Protein AF-A0A7S2NTS5-F1 (afdb_monomer_lite)

pLDDT: mean 77.34, std 14.78, range [42.31, 96.19]

Foldseek 3Di:
DDDPDDPPPDPPPPPPPPPPDDDDPDDDDDDPAAWPDWDFDVVVGWIWTAGPQQKIWIAHPVGHTQDIAHQPADVPDDGDDDDPPDPVVVVVVVVVVVVVCVVCVVVVNDPDPVSVVVVVVVVVVVVVVVVVVVVVVVVVVVVVPDDDDDD

Sequence (151 aa):
GDDHGPTLARPLASVRVAPEAFKVVGAWPAHLTAVVDLVPVSSPSALVSTDASKEVKVWSTAGDLWGHFSLRAPEGGAMPVAVWPPPHALAAQVSLMQAAKAICRRMGFHTTKADELKAIQEKERVAKKTQQQRRARQQTQDGAGTPAAAP

Structure (mmCIF, N/CA/C/O backbone):
data_AF-A0A7S2NTS5-F1
#
_entry.id   AF-A0A7S2NTS5-F1
#
loop_
_atom_site.group_PDB
_atom_site.id
_atom_site.type_symbol
_atom_site.label_atom_id
_atom_site.label_alt_id
_atom_site.label_comp_id
_atom_site.label_asym_id
_atom_site.label_entity_id
_atom_site.label_seq_id
_atom_site.pdbx_PDB_ins_code
_atom_site.Cartn_x
_atom_site.Cartn_y
_atom_site.Cartn_z
_atom_site.occupancy
_atom_site.B_iso_or_equiv
_atom_site.auth_seq_id
_atom_site.auth_comp_id
_atom_site.auth_asym_id
_atom_site.auth_atom_id
_atom_site.pdbx_PDB_model_num
ATOM 1 N N . GLY A 1 1 ? 5.691 -38.115 52.283 1.00 42.31 1 GLY A N 1
ATOM 2 C CA . GLY A 1 1 ? 6.666 -38.973 51.592 1.00 42.31 1 GLY A CA 1
ATOM 3 C C . GLY A 1 1 ? 6.470 -38.722 50.130 1.00 42.31 1 GLY A C 1
ATOM 4 O O . GLY A 1 1 ? 5.776 -39.480 49.472 1.00 42.31 1 GLY A O 1
ATOM 5 N N . ASP A 1 2 ? 6.936 -37.553 49.725 1.00 44.94 2 ASP A N 1
ATOM 6 C CA . ASP A 1 2 ? 6.616 -36.873 48.483 1.00 44.94 2 ASP A CA 1
ATOM 7 C C . ASP A 1 2 ? 7.497 -37.419 47.364 1.00 44.94 2 ASP A C 1
ATOM 9 O O . ASP A 1 2 ? 8.720 -37.384 47.475 1.00 44.94 2 ASP A O 1
ATOM 13 N N . ASP A 1 3 ? 6.874 -37.914 46.297 1.00 50.06 3 ASP A N 1
ATOM 14 C CA . ASP A 1 3 ? 7.570 -38.347 45.086 1.00 50.06 3 ASP A CA 1
ATOM 15 C C . ASP A 1 3 ? 7.026 -37.551 43.893 1.00 50.06 3 ASP A C 1
ATOM 17 O O . ASP A 1 3 ? 6.216 -38.006 43.086 1.00 50.06 3 ASP A O 1
ATOM 21 N N . HIS A 1 4 ? 7.414 -36.276 43.851 1.00 49.75 4 HIS A N 1
ATOM 22 C CA . HIS A 1 4 ? 7.218 -35.386 42.712 1.00 49.75 4 HIS A CA 1
ATOM 23 C C . HIS A 1 4 ? 8.532 -35.280 41.934 1.00 49.75 4 HIS A C 1
ATOM 25 O O . HIS A 1 4 ? 9.215 -34.256 41.961 1.00 49.75 4 HIS A O 1
ATOM 31 N N . GLY A 1 5 ? 8.904 -36.358 41.245 1.00 44.88 5 GLY A N 1
ATOM 32 C CA . GLY A 1 5 ? 9.967 -36.316 40.245 1.00 44.88 5 GLY A CA 1
ATOM 33 C C . GLY A 1 5 ? 9.547 -35.476 39.025 1.00 44.88 5 GLY A C 1
ATOM 34 O O . GLY A 1 5 ? 8.392 -35.557 38.597 1.00 44.88 5 GLY A O 1
ATOM 35 N N . PRO A 1 6 ? 10.442 -34.661 38.437 1.00 49.28 6 PRO A N 1
ATOM 36 C CA . PRO A 1 6 ? 10.114 -33.861 37.268 1.00 49.28 6 PRO A CA 1
ATOM 37 C C . PRO A 1 6 ? 10.000 -34.770 36.042 1.00 49.28 6 PRO A C 1
ATOM 39 O O . PRO A 1 6 ? 10.975 -35.389 35.613 1.00 49.28 6 PRO A O 1
ATOM 42 N N . THR A 1 7 ? 8.809 -34.830 35.448 1.00 52.31 7 THR A N 1
ATOM 43 C CA . THR A 1 7 ? 8.590 -35.443 34.137 1.00 52.31 7 THR A CA 1
ATOM 44 C C . THR A 1 7 ? 9.437 -34.693 33.110 1.00 52.31 7 THR A C 1
ATOM 46 O O . THR A 1 7 ? 9.091 -33.589 32.687 1.00 52.31 7 THR A O 1
ATOM 49 N N . LEU A 1 8 ? 10.579 -35.276 32.743 1.00 50.38 8 LEU A N 1
ATOM 50 C CA . LEU A 1 8 ? 11.471 -34.755 31.716 1.00 50.38 8 LEU A CA 1
ATOM 51 C C . LEU A 1 8 ? 10.673 -34.569 30.424 1.00 50.38 8 LEU A C 1
ATOM 53 O O . LEU A 1 8 ? 10.153 -35.526 29.845 1.00 50.38 8 LEU A O 1
ATOM 57 N N . ALA A 1 9 ? 10.554 -33.309 30.007 1.00 52.78 9 ALA A N 1
ATOM 58 C CA . ALA A 1 9 ? 9.929 -32.917 28.761 1.00 52.78 9 ALA A CA 1
ATOM 59 C C . ALA A 1 9 ? 10.550 -33.726 27.619 1.00 52.78 9 ALA A C 1
ATOM 61 O O . ALA A 1 9 ? 11.750 -33.651 27.350 1.00 52.78 9 ALA A O 1
ATOM 62 N N . ARG A 1 10 ? 9.708 -34.521 26.957 1.00 51.62 10 ARG A N 1
ATOM 63 C CA . ARG A 1 10 ? 10.038 -35.202 25.709 1.00 51.62 10 ARG A CA 1
ATOM 64 C C . ARG A 1 10 ? 10.639 -34.154 24.760 1.00 51.62 10 ARG A C 1
ATOM 66 O O . ARG A 1 10 ? 9.983 -33.132 24.543 1.00 51.62 10 ARG A O 1
ATOM 73 N N . PRO A 1 11 ? 11.855 -34.353 24.219 1.00 47.34 11 PRO A N 1
ATOM 74 C CA . PRO A 1 11 ? 12.446 -33.389 23.305 1.00 47.34 11 PRO A CA 1
ATOM 75 C C . PRO A 1 11 ? 11.461 -33.150 22.165 1.00 47.34 11 PRO A C 1
ATOM 77 O O . PRO A 1 11 ? 11.021 -34.110 21.525 1.00 47.34 11 PRO A O 1
ATOM 80 N N . LEU A 1 12 ? 11.081 -31.887 21.946 1.00 51.50 12 LEU A N 1
ATOM 81 C CA . LEU A 1 12 ? 10.404 -31.470 20.726 1.00 51.50 12 LEU A CA 1
ATOM 82 C C . LEU A 1 12 ? 11.318 -31.917 19.592 1.00 51.50 12 LEU A C 1
ATOM 84 O O . LEU A 1 12 ? 12.370 -31.319 19.367 1.00 51.50 12 LEU A O 1
ATOM 88 N N . ALA A 1 13 ? 10.959 -33.027 18.945 1.00 49.47 13 ALA A N 1
ATOM 89 C CA . ALA A 1 13 ? 11.595 -33.439 17.715 1.00 49.47 13 ALA A CA 1
ATOM 90 C C . ALA A 1 13 ? 11.579 -32.199 16.828 1.00 49.47 13 ALA A C 1
ATOM 92 O O . ALA A 1 13 ? 10.510 -31.657 16.549 1.00 49.47 13 ALA A O 1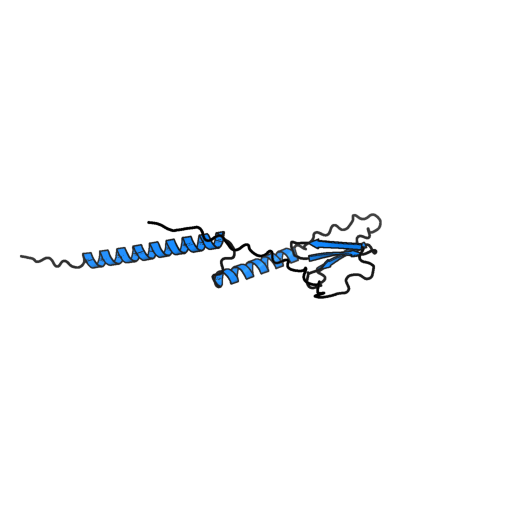
ATOM 93 N N . SER A 1 14 ? 12.769 -31.693 16.507 1.00 50.00 14 SER A N 1
ATOM 94 C CA . SER A 1 14 ? 12.958 -30.588 15.583 1.00 50.00 14 SER A CA 1
ATOM 95 C C . SER A 1 14 ? 12.240 -30.987 14.303 1.00 50.00 14 SER A C 1
ATOM 97 O O . SER A 1 14 ? 12.737 -31.805 13.528 1.00 50.00 14 SER A O 1
ATOM 99 N N . VAL A 1 15 ? 11.013 -30.489 14.139 1.00 54.25 15 VAL A N 1
ATOM 100 C CA . VAL A 1 15 ? 10.264 -30.605 12.901 1.00 54.25 15 VAL A CA 1
ATOM 101 C C . VAL A 1 15 ? 11.078 -29.774 11.931 1.00 54.25 15 VAL A C 1
ATOM 103 O O . VAL A 1 15 ? 10.973 -28.550 11.890 1.00 54.25 15 VAL A O 1
ATOM 106 N N . ARG A 1 16 ? 11.979 -30.438 11.208 1.00 51.19 16 ARG A N 1
ATOM 107 C CA . ARG A 1 16 ? 12.601 -29.875 10.022 1.00 51.19 16 ARG A CA 1
ATOM 108 C C . ARG A 1 16 ? 11.471 -29.743 9.011 1.00 51.19 16 ARG A C 1
ATOM 110 O O . ARG A 1 16 ? 11.214 -30.663 8.243 1.00 51.19 16 ARG A O 1
ATOM 117 N N . VAL A 1 17 ? 10.734 -28.638 9.102 1.00 61.41 17 VAL A N 1
ATOM 118 C CA . VAL A 1 17 ? 9.778 -28.220 8.082 1.00 61.41 17 VAL A CA 1
ATOM 119 C C . VAL A 1 17 ? 10.620 -28.046 6.827 1.00 61.41 17 VAL A C 1
ATOM 121 O O . VAL A 1 17 ? 11.446 -27.137 6.750 1.00 61.41 17 VAL A O 1
ATOM 124 N N . ALA A 1 18 ? 10.506 -28.991 5.894 1.00 60.19 18 ALA A N 1
ATOM 125 C CA . ALA A 1 18 ? 11.056 -28.807 4.563 1.00 60.19 18 ALA A CA 1
ATOM 126 C C . ALA A 1 18 ? 10.495 -27.479 4.028 1.00 60.19 18 ALA A C 1
ATOM 128 O O . ALA A 1 18 ? 9.301 -27.238 4.224 1.00 60.19 18 ALA A O 1
ATOM 129 N N . PRO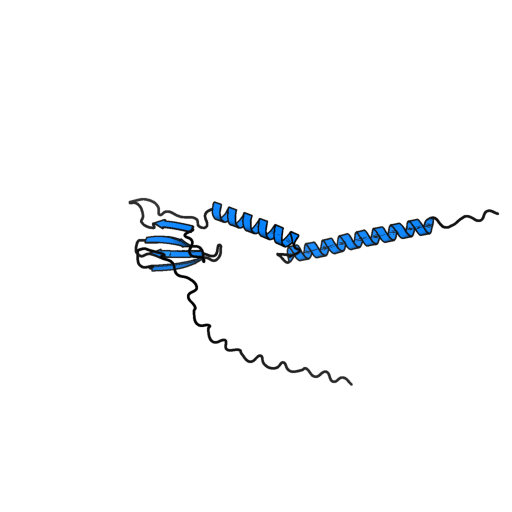 A 1 19 ? 11.318 -26.598 3.429 1.00 63.59 19 PRO A N 1
ATOM 130 C CA . PRO A 1 19 ? 10.821 -25.329 2.918 1.00 63.59 19 PRO A CA 1
ATOM 131 C C . PRO A 1 19 ? 9.661 -25.628 1.969 1.00 63.59 19 PRO A C 1
ATOM 133 O O . PRO A 1 19 ? 9.821 -26.412 1.030 1.00 63.59 19 PRO A O 1
ATOM 136 N N . GLU A 1 20 ? 8.482 -25.078 2.271 1.00 69.88 20 GLU A N 1
ATOM 137 C CA . GLU A 1 20 ? 7.316 -25.244 1.412 1.00 69.88 20 GLU A CA 1
ATOM 138 C C . GLU A 1 20 ? 7.704 -24.840 -0.011 1.00 69.88 20 GLU A C 1
ATOM 140 O O . GLU A 1 20 ? 8.347 -23.809 -0.227 1.00 69.88 20 GLU A O 1
ATOM 145 N N . ALA A 1 21 ? 7.366 -25.684 -0.987 1.00 80.25 21 ALA A N 1
ATOM 146 C CA . ALA A 1 21 ? 7.629 -25.381 -2.383 1.00 80.25 21 ALA A CA 1
ATOM 147 C C . ALA A 1 21 ? 6.975 -24.034 -2.728 1.00 80.25 21 ALA A C 1
ATOM 149 O O . ALA A 1 21 ? 5.774 -23.854 -2.517 1.00 80.25 21 ALA A O 1
ATOM 150 N N . PHE A 1 22 ? 7.762 -23.084 -3.241 1.00 81.19 22 PHE A N 1
ATOM 151 C CA . PHE A 1 22 ? 7.255 -21.768 -3.616 1.00 81.19 22 PHE A CA 1
ATOM 152 C C . PHE A 1 22 ? 6.106 -21.920 -4.615 1.00 81.19 22 PHE A C 1
ATOM 154 O O . PHE A 1 22 ? 6.286 -22.438 -5.718 1.00 81.19 22 PHE A O 1
ATOM 161 N N . LYS A 1 23 ? 4.918 -21.454 -4.228 1.00 86.56 23 LYS A N 1
ATOM 162 C CA . LYS A 1 23 ? 3.746 -21.410 -5.100 1.00 86.56 23 LYS A CA 1
ATOM 163 C C . LYS A 1 23 ? 3.538 -19.985 -5.589 1.00 86.56 23 LYS A C 1
ATOM 165 O O . LYS A 1 23 ? 3.375 -19.067 -4.789 1.00 86.56 23 LYS A O 1
ATOM 170 N N . VAL A 1 24 ? 3.486 -19.808 -6.906 1.00 86.19 24 VAL A N 1
ATOM 171 C CA . VAL A 1 24 ? 3.064 -18.539 -7.507 1.00 86.19 24 VAL A CA 1
ATOM 172 C C . VAL A 1 24 ? 1.571 -18.356 -7.233 1.00 86.19 24 VAL A C 1
ATOM 174 O O . VAL A 1 24 ? 0.751 -19.163 -7.669 1.00 86.19 24 VAL A O 1
ATOM 177 N N . VAL A 1 25 ? 1.224 -17.317 -6.471 1.00 86.25 25 VAL A N 1
ATOM 178 C CA . VAL A 1 25 ? -0.167 -16.992 -6.096 1.00 86.25 25 VAL A CA 1
ATOM 179 C C . VAL A 1 25 ? -0.840 -16.021 -7.071 1.00 86.25 25 VAL A C 1
ATOM 181 O O . VAL A 1 25 ? -2.060 -15.907 -7.072 1.00 86.25 25 VAL A O 1
ATOM 184 N N . GLY A 1 26 ? -0.057 -15.359 -7.924 1.00 85.12 26 GLY A N 1
ATOM 185 C CA . GLY A 1 26 ? -0.534 -14.437 -8.949 1.00 85.12 26 GLY A CA 1
ATOM 186 C C . GLY A 1 26 ? 0.618 -13.898 -9.792 1.00 85.12 26 GLY A C 1
ATOM 187 O O . GLY A 1 26 ? 1.776 -13.949 -9.377 1.00 85.12 26 GLY A O 1
ATOM 188 N N . ALA A 1 27 ? 0.293 -13.403 -10.984 1.00 88.69 27 ALA A N 1
ATOM 189 C CA . ALA A 1 27 ? 1.229 -12.727 -11.872 1.00 88.69 27 ALA A CA 1
ATOM 190 C C . ALA A 1 27 ? 0.485 -11.641 -12.652 1.00 88.69 27 ALA A C 1
ATOM 192 O O . ALA A 1 27 ? -0.629 -11.866 -13.124 1.00 88.69 27 ALA A O 1
ATOM 193 N N . TRP A 1 28 ? 1.106 -10.476 -12.792 1.00 88.94 28 TRP A N 1
ATOM 194 C CA . TRP A 1 28 ? 0.551 -9.352 -13.536 1.00 88.94 28 TRP A CA 1
ATOM 195 C C . TRP A 1 28 ? 1.649 -8.645 -14.339 1.00 88.94 28 TRP A C 1
ATOM 197 O O . TRP A 1 28 ? 2.806 -8.610 -13.904 1.00 88.94 28 TRP A O 1
ATOM 207 N N . PRO A 1 29 ? 1.321 -8.067 -15.509 1.00 90.06 29 PRO A N 1
ATOM 208 C CA . PRO A 1 29 ? 2.264 -7.248 -16.261 1.00 90.06 29 PRO A CA 1
ATOM 209 C C . PRO A 1 29 ? 2.625 -5.980 -15.476 1.00 90.06 29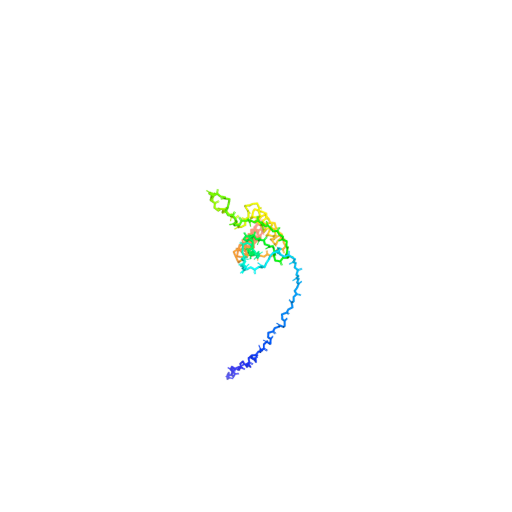 PRO A C 1
ATOM 211 O O . PRO A 1 29 ? 1.784 -5.105 -15.278 1.00 90.06 29 PRO A O 1
ATOM 214 N N . ALA A 1 30 ? 3.879 -5.867 -15.033 1.00 92.00 30 ALA A N 1
ATOM 215 C CA . ALA A 1 30 ? 4.335 -4.708 -14.265 1.00 92.00 30 ALA A CA 1
ATOM 216 C C . ALA A 1 30 ? 4.877 -3.583 -15.166 1.00 92.00 30 ALA A C 1
ATOM 218 O O . ALA A 1 30 ? 4.464 -2.425 -15.065 1.00 92.00 30 ALA A O 1
ATOM 219 N N . HIS A 1 31 ? 5.786 -3.909 -16.085 1.00 94.69 31 HIS A N 1
ATOM 220 C CA . HIS A 1 31 ? 6.516 -2.935 -16.902 1.00 94.69 31 HIS A CA 1
ATOM 221 C C . HIS A 1 31 ? 6.615 -3.382 -18.357 1.00 94.69 31 HIS A C 1
ATOM 223 O O . HIS A 1 31 ? 6.503 -4.567 -18.658 1.00 94.69 31 HIS A O 1
ATOM 229 N N . LEU A 1 32 ? 6.812 -2.415 -19.255 1.00 94.19 32 LEU A N 1
ATOM 230 C CA . LEU A 1 32 ? 7.048 -2.679 -20.680 1.00 94.19 32 LEU A CA 1
ATOM 231 C C . LEU A 1 32 ? 8.519 -3.001 -20.966 1.00 94.19 32 LEU A C 1
ATOM 233 O O . LEU A 1 32 ? 8.838 -3.548 -22.018 1.00 94.19 32 LEU A O 1
ATOM 237 N N . THR A 1 33 ? 9.412 -2.654 -20.036 1.00 95.69 33 THR A N 1
ATOM 238 C CA . THR A 1 33 ? 10.837 -2.973 -20.110 1.00 95.69 33 THR A CA 1
ATOM 239 C C . THR A 1 33 ? 11.275 -3.812 -18.915 1.00 95.69 33 THR A C 1
ATOM 241 O O . THR A 1 33 ? 10.499 -4.040 -17.984 1.00 95.69 33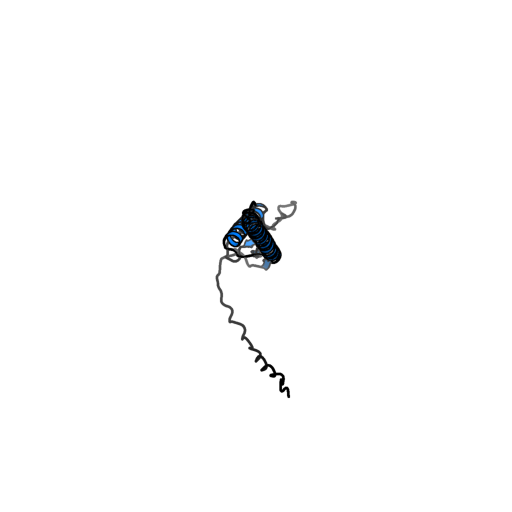 THR A O 1
ATOM 244 N N . ALA A 1 34 ? 12.505 -4.330 -18.966 1.00 95.88 34 ALA A N 1
ATOM 245 C CA . ALA A 1 34 ? 13.037 -5.186 -17.915 1.00 95.88 34 ALA A CA 1
ATOM 246 C C . ALA A 1 34 ? 13.001 -4.472 -16.558 1.00 95.88 34 ALA A C 1
ATOM 248 O O . ALA A 1 34 ? 13.456 -3.333 -16.431 1.00 95.88 34 ALA A O 1
ATOM 249 N N . VAL A 1 35 ? 12.473 -5.165 -15.549 1.00 95.19 35 VAL A N 1
ATOM 250 C CA . VAL A 1 35 ? 12.512 -4.702 -14.162 1.00 95.19 35 VAL A CA 1
ATOM 251 C C . VAL A 1 35 ? 13.951 -4.799 -13.677 1.00 95.19 35 VAL A C 1
ATOM 253 O O . VAL A 1 35 ? 14.556 -5.866 -13.749 1.00 95.19 35 VAL A O 1
ATOM 256 N N . VAL A 1 36 ? 14.496 -3.678 -13.214 1.00 96.19 36 VAL A N 1
ATOM 257 C CA . VAL A 1 36 ? 15.884 -3.582 -12.743 1.00 96.19 36 VAL A CA 1
ATOM 258 C C . VAL A 1 36 ? 15.979 -3.538 -11.223 1.00 96.19 36 VAL A C 1
ATOM 260 O O . VAL A 1 36 ? 17.038 -3.841 -10.685 1.00 96.19 36 VAL A O 1
ATOM 263 N N . ASP A 1 37 ? 14.890 -3.177 -10.539 1.00 94.88 37 ASP A N 1
ATOM 264 C CA . ASP A 1 37 ? 14.844 -3.121 -9.080 1.00 94.88 37 ASP A CA 1
ATOM 265 C C . ASP A 1 37 ? 13.430 -3.376 -8.532 1.00 94.88 37 ASP A C 1
ATOM 267 O O . ASP A 1 37 ? 12.426 -3.019 -9.163 1.00 94.88 37 ASP A O 1
ATOM 271 N N . LEU A 1 38 ? 13.366 -3.994 -7.351 1.00 93.88 38 LEU A N 1
ATOM 272 C CA . LEU A 1 38 ? 12.147 -4.348 -6.626 1.00 93.88 38 LEU A CA 1
ATOM 273 C C . LEU A 1 38 ? 12.353 -4.141 -5.124 1.00 93.88 38 LEU A C 1
ATOM 275 O O . LEU A 1 38 ? 13.164 -4.819 -4.498 1.00 93.88 38 LEU A O 1
ATOM 279 N N . VAL A 1 39 ? 11.551 -3.260 -4.531 1.00 92.12 39 VAL A N 1
ATOM 280 C CA . VAL A 1 39 ? 11.642 -2.900 -3.114 1.00 92.12 39 VAL A CA 1
ATOM 281 C C . VAL A 1 39 ? 10.292 -3.131 -2.431 1.00 92.12 39 VAL A C 1
ATOM 283 O O . VAL A 1 39 ? 9.315 -2.448 -2.757 1.00 92.12 39 VAL A O 1
ATOM 286 N N . PRO A 1 40 ? 10.189 -4.074 -1.477 1.00 91.12 40 PRO A N 1
ATOM 287 C CA . PRO A 1 40 ? 8.990 -4.218 -0.664 1.00 91.12 40 PRO A CA 1
ATOM 288 C C . PRO A 1 40 ? 8.887 -3.075 0.354 1.00 91.12 40 PRO A C 1
ATOM 290 O O . PRO A 1 40 ? 9.872 -2.679 0.978 1.00 91.12 40 PRO A O 1
ATOM 293 N N . VAL A 1 41 ? 7.672 -2.577 0.565 1.00 87.62 41 VAL A N 1
ATOM 294 C CA . VAL A 1 41 ? 7.349 -1.551 1.563 1.00 87.62 41 VAL A CA 1
ATOM 295 C C . VAL A 1 41 ? 6.372 -2.155 2.562 1.00 87.62 41 VAL A C 1
ATOM 297 O O . VAL A 1 41 ? 5.438 -2.851 2.175 1.00 87.62 41 VAL A O 1
ATOM 300 N N . SER A 1 42 ? 6.594 -1.928 3.856 1.00 79.38 42 SER A N 1
ATOM 301 C CA . SER A 1 42 ? 5.806 -2.552 4.927 1.00 79.38 42 SER A CA 1
ATOM 302 C C . SER A 1 42 ? 4.566 -1.750 5.335 1.00 79.38 42 SER A C 1
ATOM 304 O O . SER A 1 42 ? 3.572 -2.353 5.743 1.00 79.38 42 SER A O 1
ATOM 306 N N . SER A 1 43 ? 4.595 -0.420 5.190 1.00 76.94 43 SER A N 1
ATOM 307 C CA . SER A 1 43 ? 3.560 0.487 5.705 1.00 76.94 43 SER A CA 1
ATOM 308 C C . SER A 1 43 ? 3.236 1.624 4.721 1.00 76.94 43 SER A C 1
ATOM 310 O O . SER A 1 43 ? 3.920 2.648 4.732 1.00 76.94 43 SER A O 1
ATOM 312 N N . PRO A 1 44 ? 2.177 1.490 3.901 1.00 76.00 44 PRO A N 1
ATOM 313 C CA . PRO A 1 44 ? 1.356 0.291 3.723 1.00 76.00 44 PRO A CA 1
ATOM 314 C C . PRO A 1 44 ? 2.118 -0.833 3.018 1.00 76.00 44 PRO A C 1
ATOM 316 O O . PRO A 1 44 ? 3.087 -0.571 2.308 1.00 76.00 44 PRO A O 1
ATOM 319 N N . SER A 1 45 ? 1.655 -2.075 3.193 1.00 85.62 45 SER A N 1
ATOM 320 C CA . SER A 1 45 ? 2.204 -3.220 2.465 1.00 85.62 45 SER A CA 1
ATOM 321 C C . SER A 1 45 ? 2.047 -3.004 0.962 1.00 85.62 45 SER A C 1
ATOM 323 O O . SER A 1 45 ? 0.928 -2.948 0.451 1.00 85.62 45 SER A O 1
ATOM 325 N N . ALA A 1 46 ? 3.171 -2.840 0.277 1.00 88.88 46 ALA A N 1
ATOM 326 C CA . ALA A 1 46 ? 3.234 -2.496 -1.133 1.00 88.88 46 ALA A CA 1
ATOM 327 C C . ALA A 1 46 ? 4.528 -3.023 -1.757 1.00 88.88 46 ALA A C 1
ATOM 329 O O . ALA A 1 46 ? 5.472 -3.401 -1.060 1.00 88.88 46 ALA A O 1
ATOM 330 N N . LEU A 1 47 ? 4.577 -3.012 -3.084 1.00 91.62 47 LEU A N 1
ATOM 331 C CA . LEU A 1 47 ? 5.776 -3.309 -3.855 1.00 91.62 47 LEU A CA 1
ATOM 332 C C . LEU A 1 47 ? 6.115 -2.103 -4.725 1.00 91.62 47 LEU A C 1
ATOM 334 O O . LEU A 1 47 ? 5.278 -1.631 -5.491 1.00 91.62 47 LEU A O 1
ATOM 338 N N . VAL A 1 48 ? 7.344 -1.611 -4.620 1.00 92.31 48 VAL A N 1
ATOM 339 C CA . VAL A 1 48 ? 7.886 -0.593 -5.519 1.00 92.31 48 VAL A CA 1
ATOM 340 C C . VAL A 1 48 ? 8.769 -1.292 -6.536 1.00 92.31 48 VAL A C 1
ATOM 342 O O . VAL A 1 48 ? 9.549 -2.175 -6.197 1.00 92.31 48 VAL A O 1
ATOM 345 N N . SER A 1 49 ? 8.622 -0.916 -7.797 1.00 94.94 49 SER A N 1
ATOM 346 C CA . SER A 1 49 ? 9.349 -1.523 -8.907 1.00 94.94 49 SER A CA 1
ATOM 347 C C . SER A 1 49 ? 9.882 -0.444 -9.831 1.00 94.94 49 SER A C 1
ATOM 349 O O . SER A 1 49 ? 9.157 0.509 -10.123 1.00 94.94 49 SER A O 1
ATOM 351 N N . THR A 1 50 ? 11.108 -0.628 -10.312 1.00 95.00 50 THR A N 1
ATOM 352 C CA . THR A 1 50 ? 11.755 0.282 -11.262 1.00 95.00 50 THR A CA 1
ATOM 353 C C . THR A 1 50 ? 12.174 -0.491 -12.501 1.00 95.00 50 THR A C 1
ATOM 355 O O . THR A 1 50 ? 12.726 -1.588 -12.387 1.00 95.00 50 THR A O 1
ATOM 358 N N . ASP A 1 51 ? 11.935 0.072 -13.683 1.00 95.69 51 ASP A N 1
ATOM 359 C CA . ASP A 1 51 ? 12.337 -0.535 -14.952 1.00 95.69 51 ASP A CA 1
ATOM 360 C C . ASP A 1 51 ? 13.558 0.140 -15.601 1.00 95.69 51 ASP A C 1
ATOM 362 O O . ASP A 1 51 ? 14.046 1.194 -15.175 1.00 95.69 51 ASP A O 1
ATOM 366 N N . ALA A 1 52 ? 14.085 -0.496 -16.648 1.00 95.00 52 ALA A N 1
ATOM 367 C CA . ALA A 1 52 ? 15.217 0.017 -17.418 1.00 95.00 52 ALA A CA 1
ATOM 368 C C . ALA A 1 52 ? 14.919 1.378 -18.079 1.00 95.00 52 ALA A C 1
ATOM 370 O O . ALA A 1 52 ? 15.834 2.174 -18.298 1.00 95.00 52 ALA A O 1
ATOM 371 N N . SER A 1 53 ? 13.642 1.667 -18.343 1.00 94.12 53 SER A N 1
ATOM 372 C CA . SER A 1 53 ? 13.150 2.944 -18.866 1.00 94.12 53 SER A CA 1
ATOM 373 C C . SER A 1 53 ? 13.067 4.063 -17.831 1.00 94.12 53 SER A C 1
ATOM 375 O O . SER A 1 53 ? 12.707 5.179 -18.216 1.00 94.12 53 SER A O 1
ATOM 377 N N . LYS A 1 54 ? 13.460 3.802 -16.576 1.00 92.19 54 LYS A N 1
ATOM 378 C CA . LYS A 1 54 ? 13.403 4.740 -15.447 1.00 92.19 54 LYS A CA 1
ATOM 379 C C . LYS A 1 54 ? 11.973 5.060 -15.004 1.00 92.19 54 LYS A C 1
ATOM 381 O O . LYS A 1 54 ? 11.738 6.102 -14.401 1.00 92.19 54 LYS A O 1
ATOM 386 N N . GLU A 1 55 ? 11.031 4.160 -15.259 1.00 92.50 55 GLU A N 1
ATOM 387 C CA . GLU A 1 55 ? 9.674 4.239 -14.733 1.00 92.50 55 GLU A CA 1
ATOM 388 C C . GLU A 1 55 ? 9.601 3.529 -13.379 1.00 92.50 55 GLU A C 1
ATOM 390 O O . GLU A 1 55 ? 10.027 2.383 -13.228 1.00 92.50 55 GLU A O 1
ATOM 395 N N . VAL A 1 56 ? 9.042 4.217 -12.389 1.00 92.44 56 VAL A N 1
ATOM 396 C CA . VAL A 1 56 ? 8.817 3.718 -11.033 1.00 92.44 56 VAL A CA 1
ATOM 397 C C . VAL A 1 56 ? 7.327 3.523 -10.832 1.00 92.44 56 VAL A C 1
ATOM 399 O O . VAL A 1 56 ? 6.531 4.439 -11.040 1.00 92.44 56 VAL A O 1
ATOM 402 N N . LYS A 1 57 ? 6.937 2.329 -10.396 1.00 92.88 57 LYS A N 1
ATOM 403 C CA . LYS A 1 57 ? 5.543 1.987 -10.109 1.00 92.88 57 LYS A CA 1
ATOM 404 C C . LYS A 1 57 ? 5.399 1.429 -8.707 1.00 92.88 57 LYS A C 1
ATOM 406 O O . LYS A 1 57 ? 6.216 0.610 -8.280 1.00 92.88 57 LYS A O 1
ATOM 411 N N . VAL A 1 58 ? 4.346 1.864 -8.026 1.00 91.31 58 VAL A N 1
ATOM 412 C CA . VAL A 1 58 ? 3.972 1.415 -6.685 1.00 91.31 58 VAL A CA 1
ATOM 413 C C . VAL A 1 58 ? 2.706 0.582 -6.783 1.00 91.31 58 VAL A C 1
ATOM 415 O O . VAL A 1 58 ? 1.715 1.039 -7.348 1.00 91.31 58 VAL A O 1
ATOM 418 N N . TRP A 1 59 ? 2.742 -0.623 -6.227 1.00 91.31 59 TRP A N 1
ATOM 419 C CA . TRP A 1 59 ? 1.696 -1.629 -6.372 1.00 91.31 59 TRP A CA 1
ATOM 420 C C . TRP A 1 59 ? 1.151 -2.086 -5.024 1.00 91.31 59 TRP A C 1
ATOM 422 O O . TRP A 1 59 ? 1.904 -2.185 -4.050 1.00 91.31 59 TRP A O 1
ATOM 432 N N . SER A 1 60 ? -0.130 -2.452 -4.987 1.00 88.19 60 SER A N 1
ATOM 433 C CA . SER A 1 60 ? -0.666 -3.287 -3.913 1.00 88.19 60 SER A CA 1
ATOM 434 C C . SER A 1 60 ? -0.064 -4.690 -3.979 1.00 88.19 60 SER A C 1
ATOM 436 O O . SER A 1 60 ? 0.391 -5.154 -5.027 1.00 88.19 60 SER A O 1
ATOM 438 N N . THR A 1 61 ? -0.126 -5.420 -2.867 1.00 86.06 61 THR A N 1
ATOM 439 C CA . THR A 1 61 ? 0.217 -6.851 -2.841 1.00 86.06 61 THR A CA 1
ATOM 440 C C . THR A 1 61 ? -0.736 -7.718 -3.674 1.00 86.06 61 THR A C 1
ATOM 442 O O . THR A 1 61 ? -0.422 -8.878 -3.929 1.00 86.06 61 THR A O 1
ATOM 445 N N . ALA A 1 62 ? -1.874 -7.167 -4.111 1.00 86.50 62 ALA A N 1
ATOM 446 C CA . ALA A 1 62 ? -2.843 -7.815 -4.992 1.00 86.50 62 ALA A CA 1
ATOM 447 C C . ALA A 1 62 ? -2.611 -7.508 -6.488 1.00 86.50 62 ALA A C 1
ATOM 449 O O . ALA A 1 62 ? -3.290 -8.088 -7.331 1.00 86.50 62 ALA A O 1
ATOM 450 N N . GLY A 1 63 ? -1.657 -6.629 -6.824 1.00 88.19 63 GLY A N 1
ATOM 451 C CA . GLY A 1 63 ? -1.344 -6.244 -8.204 1.00 88.19 63 GLY A CA 1
ATOM 452 C C . GLY A 1 6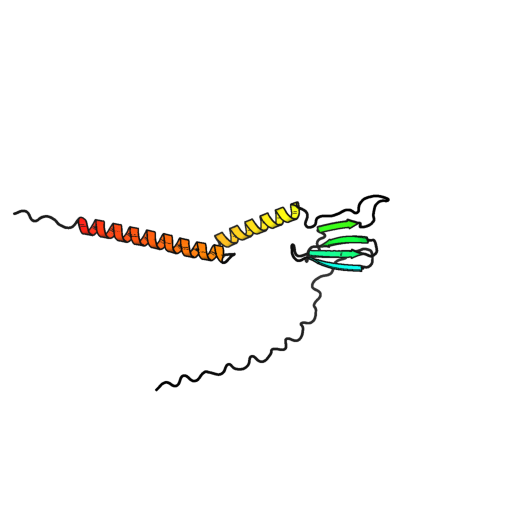3 ? -2.035 -4.969 -8.695 1.00 88.19 63 GLY A C 1
ATOM 453 O O . GLY A 1 63 ? -1.910 -4.630 -9.870 1.00 88.19 63 GLY A O 1
ATOM 454 N N . ASP A 1 64 ? -2.721 -4.226 -7.823 1.00 88.62 64 ASP A N 1
ATOM 455 C CA . ASP A 1 64 ? -3.311 -2.935 -8.189 1.00 88.62 64 ASP A CA 1
ATOM 456 C C . ASP A 1 64 ? -2.223 -1.871 -8.302 1.00 88.62 64 ASP A C 1
ATOM 458 O O . ASP A 1 64 ? -1.405 -1.709 -7.394 1.00 88.62 64 ASP A O 1
ATOM 462 N N . LEU A 1 65 ? -2.232 -1.101 -9.389 1.00 89.44 65 LEU A N 1
ATOM 463 C CA . LEU A 1 65 ? -1.325 0.028 -9.538 1.00 89.44 65 LEU A CA 1
ATOM 464 C C . LEU A 1 65 ? -1.816 1.198 -8.685 1.00 89.44 65 LEU A C 1
ATOM 466 O O . LEU A 1 65 ? -2.906 1.727 -8.891 1.00 89.44 65 LEU A O 1
ATOM 470 N N . TRP A 1 66 ? -0.990 1.617 -7.738 1.00 86.94 66 TRP A N 1
ATOM 471 C CA . TRP A 1 66 ? -1.292 2.703 -6.815 1.00 86.94 66 TRP A CA 1
ATOM 472 C C . TRP A 1 66 ? -0.609 4.020 -7.190 1.00 86.94 66 TRP A C 1
ATOM 474 O O . TRP A 1 66 ? -1.112 5.091 -6.856 1.00 86.94 66 TRP A O 1
ATOM 484 N N . GLY A 1 67 ? 0.525 3.962 -7.889 1.00 86.56 67 GLY A N 1
ATOM 485 C CA . GLY A 1 67 ? 1.248 5.151 -8.329 1.00 86.56 67 GLY A CA 1
ATOM 486 C C . GLY A 1 67 ? 2.240 4.852 -9.442 1.00 86.56 67 GLY A C 1
ATOM 487 O O . GLY A 1 67 ? 2.772 3.745 -9.530 1.00 86.56 67 GLY A O 1
ATOM 488 N N . HIS A 1 68 ? 2.493 5.847 -10.288 1.00 90.56 68 HIS A N 1
ATOM 489 C CA . HIS A 1 68 ? 3.424 5.768 -11.410 1.00 90.56 68 HIS A CA 1
ATOM 490 C C . HIS A 1 68 ? 4.164 7.100 -11.552 1.00 90.56 68 HIS A C 1
ATOM 492 O O . HIS A 1 68 ? 3.543 8.161 -11.586 1.00 90.56 68 HIS A O 1
ATOM 498 N N . PHE A 1 69 ? 5.491 7.028 -11.605 1.00 87.44 69 PHE A N 1
ATOM 499 C CA . PHE A 1 69 ? 6.398 8.163 -11.704 1.00 87.44 69 PHE A CA 1
ATOM 500 C C . PHE A 1 69 ? 7.480 7.862 -12.737 1.00 87.44 69 PHE A C 1
ATOM 502 O O . PHE A 1 69 ? 7.961 6.734 -12.811 1.00 87.44 69 PHE A O 1
ATOM 509 N N . SER A 1 70 ? 7.913 8.879 -13.475 1.00 88.62 70 SER A N 1
ATOM 510 C CA . SER A 1 70 ? 9.092 8.771 -14.330 1.00 88.62 70 SER A CA 1
ATOM 511 C C . SER A 1 70 ? 10.269 9.460 -13.650 1.00 88.62 70 SER A C 1
ATOM 513 O O . SER A 1 70 ? 10.182 10.622 -13.255 1.00 88.62 70 SER A O 1
ATOM 515 N N . LEU A 1 71 ? 11.381 8.741 -13.516 1.00 85.00 71 LEU A N 1
ATOM 516 C CA . LEU A 1 71 ? 12.669 9.280 -13.077 1.00 85.00 71 LEU A CA 1
ATOM 517 C C . LEU A 1 71 ? 13.446 9.906 -14.245 1.00 85.00 71 LEU A C 1
ATOM 519 O O . LEU A 1 71 ? 14.610 10.278 -14.096 1.00 85.00 71 LEU A O 1
ATOM 523 N N . ARG A 1 72 ? 12.837 10.030 -15.427 1.00 84.88 72 ARG A N 1
ATOM 524 C CA . ARG A 1 72 ? 13.408 10.834 -16.506 1.00 84.88 72 ARG A CA 1
ATOM 525 C C . ARG A 1 72 ? 13.313 12.295 -16.084 1.00 84.88 72 ARG A C 1
ATOM 527 O O . ARG A 1 72 ? 12.220 12.847 -16.001 1.00 84.88 72 ARG A O 1
ATOM 534 N N . ALA A 1 73 ? 14.451 12.908 -15.775 1.00 67.62 73 ALA A N 1
ATOM 535 C CA . ALA A 1 73 ? 14.487 14.339 -15.519 1.00 67.62 73 ALA A CA 1
ATOM 536 C C . ALA A 1 73 ? 14.008 15.073 -16.788 1.00 67.62 73 ALA A C 1
ATOM 538 O O . ALA A 1 73 ? 14.561 14.817 -17.863 1.00 67.62 73 ALA A O 1
ATOM 539 N N . PRO A 1 74 ? 13.001 15.961 -16.711 1.00 69.50 74 PRO A N 1
ATOM 540 C CA . PRO A 1 74 ? 12.797 16.933 -17.777 1.00 69.50 74 PRO A CA 1
ATOM 541 C C . PRO A 1 74 ? 14.066 17.791 -17.858 1.00 69.50 74 PRO A C 1
ATOM 543 O O . PRO A 1 74 ? 14.639 18.101 -16.812 1.00 69.50 74 PRO A O 1
ATOM 546 N N . GLU A 1 75 ? 14.544 18.120 -19.062 1.00 64.56 75 GLU A N 1
ATOM 547 C CA . GLU A 1 75 ? 15.777 18.900 -19.257 1.00 64.56 75 GLU A CA 1
ATOM 548 C C . GLU A 1 75 ? 15.840 20.096 -18.285 1.00 64.56 75 GLU A C 1
ATOM 550 O O . GLU A 1 75 ? 15.059 21.039 -18.382 1.00 64.56 75 GLU A O 1
ATOM 555 N N . GLY A 1 76 ? 16.743 20.027 -17.300 1.00 66.44 76 GLY A N 1
ATOM 556 C CA . GLY A 1 76 ? 16.984 21.096 -16.323 1.00 66.44 76 GLY A CA 1
ATOM 557 C C . GLY A 1 76 ? 16.027 21.187 -15.123 1.00 66.44 76 GLY A C 1
ATOM 558 O O . GLY A 1 76 ? 16.186 22.094 -14.309 1.00 66.44 76 GLY A O 1
ATOM 559 N N . GLY A 1 77 ? 15.057 20.281 -14.970 1.00 66.19 77 GLY A N 1
ATOM 560 C CA . GLY A 1 77 ? 14.117 20.276 -13.843 1.00 66.19 77 GLY A CA 1
ATOM 561 C C . GLY A 1 77 ? 14.572 19.428 -12.649 1.00 66.19 77 GLY A C 1
ATOM 562 O O . GLY A 1 77 ? 15.269 18.425 -12.801 1.00 66.19 77 GLY A O 1
ATOM 563 N N . ALA A 1 78 ? 14.142 19.806 -11.440 1.00 62.62 78 ALA A N 1
ATOM 564 C CA . ALA A 1 78 ? 14.293 18.965 -10.254 1.00 62.62 78 ALA A CA 1
ATOM 565 C C . ALA A 1 78 ? 13.578 17.619 -10.460 1.00 62.62 78 ALA A C 1
ATOM 567 O O . ALA A 1 78 ? 12.472 17.572 -11.004 1.00 62.62 78 ALA A O 1
ATOM 568 N N . MET A 1 79 ? 14.199 16.525 -10.010 1.00 64.69 79 MET A N 1
ATOM 569 C CA . MET A 1 79 ? 13.556 15.213 -10.045 1.00 64.69 79 MET A CA 1
ATOM 570 C C . MET A 1 79 ? 12.239 15.251 -9.260 1.00 64.69 79 MET A C 1
ATOM 572 O O . MET A 1 79 ? 12.213 15.815 -8.161 1.00 64.69 79 MET A O 1
ATOM 576 N N . PRO A 1 80 ? 11.153 14.650 -9.777 1.00 65.25 80 PRO A N 1
ATOM 577 C CA . PRO A 1 80 ? 9.896 14.603 -9.053 1.00 65.25 80 PRO A CA 1
ATOM 578 C C . PRO A 1 80 ? 10.082 13.790 -7.767 1.00 65.25 80 PRO A C 1
ATOM 580 O O . PRO A 1 80 ? 10.228 12.569 -7.796 1.00 65.25 80 PRO A O 1
ATOM 583 N N . VAL A 1 81 ? 10.080 14.473 -6.622 1.00 63.44 81 VAL A N 1
ATOM 584 C CA . VAL A 1 81 ? 9.996 13.822 -5.314 1.00 63.44 81 VAL A CA 1
ATOM 585 C C . VAL A 1 81 ? 8.531 13.490 -5.076 1.00 63.44 81 VAL A C 1
ATOM 587 O O . VAL A 1 81 ? 7.725 14.359 -4.748 1.00 63.44 81 VAL A O 1
ATOM 590 N N . ALA A 1 82 ? 8.175 12.225 -5.262 1.00 65.50 82 ALA A N 1
ATOM 591 C CA . ALA A 1 82 ? 6.868 11.726 -4.876 1.00 65.50 82 ALA A CA 1
ATOM 592 C C . ALA A 1 82 ? 6.905 11.268 -3.414 1.00 65.50 82 ALA A C 1
ATOM 594 O O . ALA A 1 82 ? 7.668 10.375 -3.050 1.00 65.50 82 ALA A O 1
ATOM 595 N N . VAL A 1 83 ? 6.064 11.867 -2.570 1.00 64.81 83 VAL A N 1
ATOM 596 C CA . VAL A 1 83 ? 5.823 11.359 -1.215 1.00 64.81 83 VAL A CA 1
ATOM 597 C C . VAL A 1 83 ? 4.818 10.213 -1.318 1.00 64.81 83 VAL A C 1
ATOM 599 O O . VAL A 1 83 ? 3.670 10.422 -1.715 1.00 64.81 83 VAL A O 1
ATOM 602 N N . TRP A 1 84 ? 5.261 9.001 -0.979 1.00 67.06 84 TRP A N 1
ATOM 603 C CA . TRP A 1 84 ? 4.422 7.805 -0.902 1.00 67.06 84 TRP A CA 1
ATOM 604 C C . TRP A 1 84 ? 4.312 7.319 0.551 1.00 67.06 84 TRP A C 1
ATOM 606 O O . TRP A 1 84 ? 5.332 7.299 1.243 1.00 67.06 84 TRP A O 1
ATOM 616 N N . PRO A 1 85 ? 3.135 6.856 1.014 1.00 67.62 85 PRO A N 1
ATOM 617 C CA . PRO A 1 85 ? 1.822 6.863 0.347 1.00 67.62 85 PRO A CA 1
ATOM 618 C C . PRO A 1 85 ? 1.221 8.271 0.160 1.00 67.62 85 PRO A C 1
ATOM 620 O O . PRO A 1 85 ? 1.522 9.172 0.945 1.00 67.62 85 PRO A O 1
ATOM 623 N N . PRO A 1 86 ? 0.342 8.484 -0.840 1.00 68.00 86 PRO A N 1
ATOM 624 C CA . PRO A 1 86 ? -0.313 9.760 -1.054 1.00 68.00 86 PRO A CA 1
ATOM 625 C C . PRO A 1 86 ? -1.145 10.126 0.180 1.00 68.00 86 PRO A C 1
ATOM 627 O O . PRO A 1 86 ? -1.779 9.241 0.767 1.00 68.00 86 PRO A O 1
ATOM 630 N N . PRO A 1 87 ? -1.231 11.413 0.559 1.00 74.31 87 PRO A N 1
ATOM 631 C CA . PRO A 1 87 ? -1.958 11.830 1.759 1.00 74.31 87 PRO A CA 1
ATOM 632 C C . PRO A 1 87 ? -3.411 11.333 1.816 1.00 74.31 87 PRO A C 1
ATOM 634 O O . PRO A 1 87 ? -3.903 10.967 2.882 1.00 74.31 87 PRO A O 1
ATOM 637 N N . HIS A 1 88 ? -4.090 11.249 0.667 1.00 70.38 88 HIS A N 1
ATOM 638 C CA . HIS A 1 88 ? -5.456 10.728 0.586 1.00 70.38 88 HIS A CA 1
ATOM 639 C C . HIS A 1 88 ? -5.535 9.214 0.850 1.00 70.38 88 HIS A C 1
ATOM 641 O O . HIS A 1 88 ? -6.486 8.757 1.481 1.00 70.38 88 HIS A O 1
ATOM 647 N N . ALA A 1 89 ? -4.532 8.437 0.427 1.00 70.50 89 ALA A N 1
ATOM 648 C CA . ALA A 1 89 ? -4.463 7.002 0.697 1.00 70.50 89 ALA A CA 1
ATOM 649 C C . ALA A 1 89 ? -4.213 6.737 2.188 1.00 70.50 89 ALA A C 1
ATOM 651 O O . ALA A 1 89 ? -4.858 5.869 2.774 1.00 70.50 89 ALA A O 1
ATOM 652 N N . LEU A 1 90 ? -3.351 7.538 2.828 1.00 74.94 90 LEU A N 1
ATOM 653 C CA . LEU A 1 90 ? -3.171 7.507 4.284 1.00 74.94 90 LEU A CA 1
ATOM 654 C C . LEU A 1 90 ? -4.464 7.842 5.022 1.00 74.94 90 LEU A C 1
ATOM 656 O O . LEU A 1 90 ? -4.836 7.134 5.955 1.00 74.94 90 LEU A O 1
ATOM 660 N N . ALA A 1 91 ? -5.168 8.892 4.595 1.00 75.31 91 ALA A N 1
ATOM 661 C CA . ALA A 1 91 ? -6.442 9.271 5.193 1.00 75.31 91 ALA A CA 1
ATOM 662 C C . ALA A 1 91 ? -7.465 8.128 5.091 1.00 75.31 91 ALA A C 1
ATOM 664 O O . ALA A 1 91 ? -8.053 7.747 6.101 1.00 75.31 91 ALA A O 1
ATOM 665 N N . ALA A 1 92 ? -7.608 7.516 3.910 1.00 77.12 92 ALA 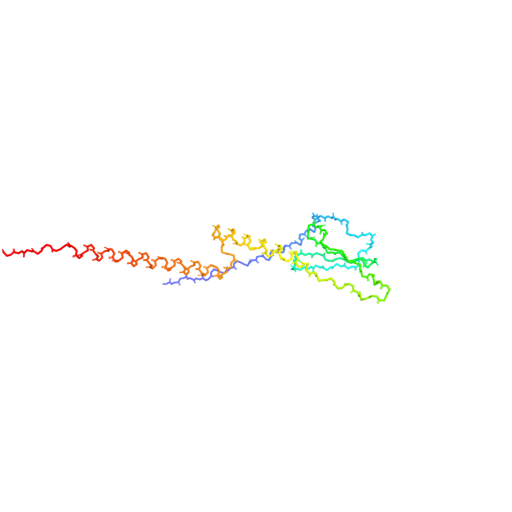A N 1
ATOM 666 C CA . ALA A 1 92 ? -8.494 6.372 3.705 1.00 77.12 92 ALA A CA 1
ATOM 667 C C . ALA A 1 92 ? -8.114 5.168 4.586 1.00 77.12 92 ALA A C 1
ATOM 669 O O . ALA A 1 92 ? -8.988 4.556 5.202 1.00 77.12 92 ALA A O 1
ATOM 670 N N . GLN A 1 93 ? -6.819 4.857 4.709 1.00 81.06 93 GLN A N 1
ATOM 671 C CA . GLN A 1 93 ? -6.329 3.781 5.577 1.00 81.06 93 GLN A CA 1
ATOM 672 C C . GLN A 1 93 ? -6.631 4.048 7.053 1.00 81.06 93 GLN A C 1
ATOM 674 O O . GLN A 1 93 ? -7.096 3.153 7.760 1.00 81.06 93 GLN A O 1
ATOM 679 N N . VAL A 1 94 ? -6.427 5.283 7.518 1.00 84.75 94 VAL A N 1
ATOM 680 C CA . VAL A 1 94 ? -6.755 5.685 8.890 1.00 84.75 94 VAL A CA 1
ATOM 681 C C . VAL A 1 94 ? -8.261 5.594 9.134 1.00 84.75 94 VAL A C 1
ATOM 683 O O . VAL A 1 94 ? -8.670 5.042 10.156 1.00 84.75 94 VAL A O 1
ATOM 686 N N . SER A 1 95 ? -9.093 6.064 8.203 1.00 84.19 95 SER A N 1
ATOM 687 C CA . SER A 1 95 ? -10.553 5.958 8.305 1.00 84.19 95 SER A CA 1
ATOM 688 C C . SER A 1 95 ? -11.020 4.502 8.357 1.00 84.19 95 SER A C 1
ATOM 690 O O . SER A 1 95 ? -11.821 4.149 9.224 1.00 84.19 95 SER A O 1
ATOM 692 N N . LEU A 1 96 ? -10.480 3.635 7.494 1.00 87.12 96 LEU A N 1
ATOM 693 C CA . LEU A 1 96 ? -10.800 2.207 7.490 1.00 87.12 96 LEU A CA 1
ATOM 694 C C . LEU A 1 96 ? -10.373 1.535 8.800 1.00 87.12 96 LEU A C 1
ATOM 696 O O . LEU A 1 96 ? -11.152 0.799 9.402 1.00 87.12 96 LEU A O 1
ATOM 700 N N . MET A 1 97 ? -9.164 1.829 9.281 1.00 87.62 97 MET A N 1
ATOM 701 C CA . MET A 1 97 ? -8.657 1.320 10.555 1.00 87.62 97 MET A CA 1
ATOM 702 C C . MET A 1 97 ? -9.550 1.755 11.724 1.00 87.62 97 MET A C 1
ATOM 704 O O . MET A 1 97 ? -9.862 0.947 12.599 1.00 87.62 97 MET A O 1
ATOM 708 N N . GLN A 1 98 ? -9.984 3.016 11.754 1.00 85.38 98 GLN A N 1
ATOM 709 C CA . GLN A 1 98 ? -10.881 3.524 12.792 1.00 85.38 98 GLN A CA 1
ATOM 710 C C . GLN A 1 98 ? -12.255 2.844 12.741 1.00 85.38 98 GLN A C 1
ATOM 712 O O . GLN A 1 98 ? -12.769 2.444 13.789 1.00 85.38 98 GLN A O 1
ATOM 717 N N . ALA A 1 99 ? -12.818 2.653 11.544 1.00 88.31 99 ALA A N 1
ATOM 718 C CA . ALA A 1 99 ? -14.073 1.932 11.354 1.00 88.31 99 ALA A CA 1
ATOM 719 C C . ALA A 1 99 ? -13.957 0.470 11.816 1.00 88.31 99 ALA A C 1
ATOM 721 O O . ALA A 1 99 ? -14.773 0.005 12.613 1.00 88.31 99 ALA A O 1
ATOM 722 N N . ALA A 1 100 ? -12.895 -0.229 11.406 1.00 85.94 100 ALA A N 1
ATOM 723 C CA . ALA A 1 100 ? -12.607 -1.590 11.846 1.00 85.94 100 ALA A CA 1
ATOM 724 C C . ALA A 1 100 ? -12.452 -1.666 13.374 1.00 85.94 100 ALA A C 1
ATOM 726 O O . ALA A 1 100 ? -13.059 -2.518 14.020 1.00 85.94 100 ALA A O 1
ATOM 727 N N . LYS A 1 101 ? -11.728 -0.719 13.985 1.00 85.50 101 LYS A N 1
ATOM 728 C CA . LYS A 1 101 ? -11.571 -0.638 15.445 1.00 85.50 101 LYS A CA 1
ATOM 729 C C . LYS A 1 101 ? -12.907 -0.430 16.161 1.00 85.50 101 LYS A C 1
ATOM 731 O O . LYS A 1 101 ? -13.138 -1.034 17.209 1.00 85.50 101 LYS A O 1
ATOM 736 N N . ALA A 1 102 ? -13.790 0.404 15.616 1.00 83.94 102 ALA A N 1
ATOM 737 C CA . ALA A 1 102 ? -15.126 0.613 16.166 1.00 83.94 102 ALA A CA 1
ATOM 738 C C . ALA A 1 102 ? -15.973 -0.669 16.104 1.00 83.94 102 ALA A C 1
ATOM 740 O O . ALA A 1 102 ? -16.643 -1.007 17.082 1.00 83.94 102 ALA A O 1
ATOM 741 N N . ILE A 1 103 ? -15.898 -1.415 14.998 1.00 89.12 103 ILE A N 1
ATOM 742 C CA . ILE A 1 103 ? -16.577 -2.708 14.841 1.00 89.12 103 ILE A CA 1
ATOM 743 C C . ILE A 1 103 ? -16.033 -3.730 15.846 1.00 89.12 103 ILE A C 1
ATOM 745 O O . ILE A 1 103 ? -16.818 -4.329 16.579 1.00 89.12 103 ILE A O 1
ATOM 749 N N . CYS A 1 104 ? -14.709 -3.877 15.957 1.00 83.81 104 CYS A N 1
ATOM 750 C CA . CYS A 1 104 ? -14.086 -4.784 16.925 1.00 83.81 104 CYS A CA 1
ATOM 751 C C . CYS A 1 104 ? -14.546 -4.486 18.356 1.00 83.81 104 CYS A C 1
ATOM 753 O O . CYS A 1 104 ? -14.964 -5.395 19.070 1.00 83.81 104 CYS A O 1
ATOM 755 N N . ARG A 1 105 ? -14.573 -3.205 18.749 1.00 81.81 105 ARG A N 1
ATOM 756 C CA . ARG A 1 105 ? -15.068 -2.784 20.068 1.00 81.81 105 ARG A CA 1
ATOM 757 C C . ARG A 1 105 ? -16.539 -3.134 20.286 1.00 81.81 105 ARG A C 1
ATOM 759 O O . ARG A 1 105 ? -16.879 -3.614 21.362 1.00 81.81 105 ARG A O 1
ATOM 766 N N . ARG A 1 106 ? -17.405 -2.928 19.285 1.00 83.94 106 ARG A N 1
ATOM 767 C CA . ARG A 1 106 ? -18.832 -3.305 19.357 1.00 83.94 106 ARG A CA 1
ATOM 768 C C . ARG A 1 106 ? -19.031 -4.810 19.530 1.00 83.94 106 ARG A C 1
ATOM 770 O O . ARG A 1 106 ? -19.962 -5.215 20.213 1.00 83.94 106 ARG A O 1
ATOM 777 N N . MET A 1 107 ? -18.150 -5.613 18.943 1.00 89.00 107 MET A N 1
ATOM 778 C CA . MET A 1 107 ? -18.163 -7.074 19.044 1.00 89.00 107 MET A CA 1
ATOM 779 C C . MET A 1 107 ? -17.460 -7.604 20.307 1.00 89.00 107 MET A C 1
ATOM 781 O O . MET A 1 107 ? -17.385 -8.812 20.503 1.00 89.00 107 MET A O 1
ATOM 785 N N . GLY A 1 108 ? -16.934 -6.725 21.168 1.00 82.06 108 GLY A N 1
ATOM 786 C CA . GLY A 1 108 ? -16.217 -7.113 22.386 1.00 82.06 108 GLY A CA 1
ATOM 787 C C . GLY A 1 108 ? -14.767 -7.554 22.160 1.00 82.06 108 GLY A C 1
ATOM 788 O O . GLY A 1 108 ? -14.115 -7.992 23.104 1.00 82.06 108 GLY A O 1
ATOM 789 N N . PHE A 1 109 ? -14.230 -7.412 20.945 1.00 79.31 109 PHE A N 1
ATOM 790 C CA . PHE A 1 109 ? -12.821 -7.665 20.666 1.00 79.31 109 PHE A CA 1
ATOM 791 C C . PHE A 1 109 ? -11.975 -6.468 21.113 1.00 79.31 109 PHE A C 1
ATOM 793 O O . PHE A 1 109 ? -12.097 -5.351 20.597 1.00 79.31 109 PHE A O 1
ATOM 800 N N . HIS A 1 110 ? -11.084 -6.698 22.076 1.00 74.94 110 HIS A N 1
ATOM 801 C CA . HIS A 1 110 ? -10.129 -5.696 22.533 1.00 74.94 110 HIS A CA 1
ATOM 802 C C . HIS A 1 110 ? -8.910 -5.693 21.609 1.00 74.94 110 HIS A C 1
ATOM 804 O O . HIS A 1 110 ? -8.077 -6.590 21.639 1.00 74.94 110 HIS A O 1
ATOM 810 N N . THR A 1 111 ? -8.809 -4.670 20.760 1.00 65.00 111 THR A N 1
ATOM 811 C CA . THR A 1 111 ? -7.742 -4.569 19.749 1.00 65.00 111 THR A CA 1
ATOM 812 C C . THR A 1 111 ? -6.364 -4.248 20.334 1.00 65.00 111 THR A C 1
ATOM 814 O O . THR A 1 111 ? -5.362 -4.372 19.639 1.00 65.00 111 THR A O 1
ATOM 817 N N . THR A 1 112 ? -6.289 -3.793 21.589 1.00 74.81 112 THR A N 1
ATOM 818 C CA . THR A 1 112 ? -5.028 -3.464 22.267 1.00 74.81 112 THR A CA 1
ATOM 819 C C . THR A 1 112 ? -5.094 -3.856 23.744 1.00 74.81 112 THR A C 1
ATOM 821 O O . THR A 1 112 ? -6.153 -3.752 24.363 1.00 74.81 112 THR A O 1
ATOM 824 N N . LYS A 1 113 ? -3.946 -4.214 24.345 1.00 77.06 113 LYS A N 1
ATOM 825 C CA . LYS A 1 113 ? -3.832 -4.458 25.801 1.00 77.06 113 LYS A CA 1
ATOM 826 C C . LYS A 1 113 ? -4.338 -3.275 26.634 1.00 77.06 113 LYS A C 1
ATOM 828 O O . LYS A 1 113 ? -4.921 -3.457 27.695 1.00 77.06 113 LYS A O 1
ATOM 833 N N . ALA A 1 114 ? -4.136 -2.052 26.143 1.00 76.69 114 ALA A N 1
ATOM 834 C CA . ALA A 1 114 ? -4.628 -0.844 26.798 1.00 76.69 114 ALA A CA 1
ATOM 835 C C . ALA A 1 114 ? -6.166 -0.760 26.802 1.00 76.69 114 ALA A C 1
ATOM 837 O O . ALA A 1 114 ? -6.752 -0.324 27.792 1.00 76.69 114 ALA A O 1
ATOM 838 N N . ASP A 1 115 ? -6.823 -1.180 25.716 1.00 75.44 115 ASP A N 1
ATOM 839 C CA . ASP A 1 115 ? -8.287 -1.231 25.640 1.00 75.44 115 ASP A CA 1
ATOM 840 C C . ASP A 1 115 ? -8.848 -2.356 26.534 1.00 75.44 115 ASP A C 1
ATOM 842 O O . ASP A 1 115 ? -9.889 -2.175 27.164 1.00 75.44 115 ASP A O 1
ATOM 846 N N . GLU A 1 116 ? -8.133 -3.477 26.654 1.00 76.69 116 GLU A N 1
ATOM 847 C CA . GLU A 1 116 ? -8.475 -4.593 27.547 1.00 76.69 116 GLU A CA 1
ATOM 848 C C . GLU A 1 116 ? -8.396 -4.192 29.031 1.00 76.69 116 GLU A C 1
ATOM 850 O O . GLU A 1 116 ? -9.355 -4.374 29.781 1.00 76.69 116 GLU A O 1
ATOM 855 N N . LEU A 1 117 ? -7.302 -3.540 29.442 1.00 82.19 117 LEU A N 1
ATOM 856 C CA . LEU A 1 117 ? -7.127 -3.003 30.798 1.00 82.19 117 LEU A CA 1
ATOM 857 C C . LEU A 1 117 ? -8.241 -2.021 31.181 1.00 82.19 117 LEU A C 1
ATOM 859 O O . LEU A 1 117 ? -8.788 -2.101 32.281 1.00 82.19 117 LEU A O 1
ATOM 863 N N . LYS A 1 118 ? -8.625 -1.122 30.266 1.00 82.81 118 LYS A N 1
ATOM 864 C CA . LYS A 1 118 ? -9.738 -0.186 30.496 1.00 82.81 118 LYS A CA 1
ATOM 865 C C . LYS A 1 118 ? -11.075 -0.908 30.656 1.00 82.81 118 LYS A C 1
ATOM 867 O O . LYS A 1 118 ? -11.878 -0.517 31.500 1.00 82.81 118 LYS A O 1
ATOM 872 N N . ALA A 1 119 ? -11.313 -1.962 29.877 1.00 80.94 119 ALA A N 1
ATOM 873 C CA . ALA A 1 119 ? -12.535 -2.751 29.983 1.00 80.94 119 ALA A CA 1
ATOM 874 C C . ALA A 1 119 ? -12.621 -3.512 31.318 1.00 80.94 119 ALA A C 1
ATOM 876 O O . ALA A 1 119 ? -13.696 -3.571 31.917 1.00 80.94 119 ALA A O 1
ATOM 877 N N . ILE A 1 120 ? -11.499 -4.047 31.812 1.00 84.50 120 ILE A N 1
ATOM 878 C CA . ILE A 1 120 ? -11.421 -4.699 33.129 1.00 84.50 120 ILE A CA 1
ATOM 879 C C . ILE A 1 120 ? -11.709 -3.685 34.245 1.00 84.50 120 ILE A C 1
ATOM 881 O O . ILE A 1 120 ? -12.576 -3.927 35.085 1.00 84.50 120 ILE A O 1
ATOM 885 N N . GLN A 1 121 ? -11.064 -2.515 34.211 1.00 87.62 121 GLN A N 1
ATOM 886 C CA . GLN A 1 121 ? -11.268 -1.463 35.215 1.00 87.62 121 GLN A CA 1
ATOM 887 C C . GLN A 1 121 ? -12.717 -0.959 35.258 1.00 87.62 121 GLN A C 1
ATOM 889 O O . GLN A 1 121 ? -13.277 -0.759 36.339 1.00 87.62 121 GLN A O 1
ATOM 894 N N . GLU A 1 122 ? -13.359 -0.782 34.100 1.00 86.00 122 GLU A N 1
ATOM 895 C CA . GLU A 1 122 ? -14.754 -0.339 34.062 1.00 86.00 122 GLU A CA 1
ATOM 896 C C . GLU A 1 122 ? -15.707 -1.415 34.603 1.00 86.00 122 GLU A C 1
ATOM 898 O O . GLU A 1 122 ? -16.623 -1.092 35.363 1.00 86.00 122 GLU A O 1
ATOM 903 N N . LYS A 1 123 ? -15.457 -2.701 34.309 1.00 86.50 123 LYS A N 1
ATOM 904 C CA . LYS A 1 123 ? -16.225 -3.813 34.899 1.00 86.50 123 LYS A CA 1
ATOM 905 C C . LYS A 1 123 ? -16.124 -3.821 36.424 1.00 86.50 123 LYS A C 1
ATOM 907 O O . LYS A 1 123 ? -17.147 -3.948 37.097 1.00 86.50 123 LYS A O 1
ATOM 912 N N . GLU A 1 124 ? -14.931 -3.623 36.979 1.00 88.94 124 GLU A N 1
ATOM 913 C CA . GLU A 1 124 ? -14.748 -3.530 38.431 1.00 88.94 124 GLU A CA 1
ATOM 914 C C . GLU A 1 124 ? -15.485 -2.332 39.039 1.00 88.94 124 GLU A C 1
ATOM 916 O O . GLU A 1 124 ? -16.101 -2.447 40.101 1.00 88.94 124 GLU A O 1
ATOM 921 N N . ARG A 1 125 ? -15.463 -1.176 38.366 1.00 89.56 125 ARG A N 1
ATOM 922 C CA . ARG A 1 125 ? -16.159 0.032 38.827 1.00 89.56 125 ARG A CA 1
ATOM 923 C C . ARG A 1 125 ? -17.674 -0.171 38.870 1.00 89.56 125 ARG A C 1
ATOM 925 O O . ARG A 1 125 ? -18.320 0.212 39.849 1.00 89.56 125 ARG A O 1
ATOM 932 N N . VAL A 1 126 ? -18.239 -0.793 37.837 1.00 89.19 126 VAL A N 1
ATOM 933 C CA . VAL A 1 126 ? -19.673 -1.111 37.763 1.00 89.19 126 VAL A CA 1
ATOM 934 C C . VAL A 1 126 ? -20.058 -2.157 38.813 1.00 89.19 126 VAL A C 1
ATOM 936 O O . VAL A 1 126 ? -21.077 -1.993 39.492 1.00 89.19 126 VAL A O 1
ATOM 939 N N . ALA A 1 127 ? -19.228 -3.182 39.024 1.00 89.25 127 ALA A N 1
ATOM 940 C CA . ALA A 1 127 ? -19.449 -4.187 40.062 1.00 89.25 127 ALA A CA 1
ATOM 941 C C . ALA A 1 127 ? -19.464 -3.562 41.468 1.00 89.25 127 ALA A C 1
ATOM 943 O O . ALA A 1 127 ? -20.394 -3.805 42.241 1.00 89.25 127 ALA A O 1
ATOM 944 N N . LYS A 1 128 ? -18.503 -2.676 41.772 1.00 90.94 128 LYS A N 1
ATOM 945 C CA . LYS A 1 128 ? -18.437 -1.945 43.050 1.00 90.94 128 LYS A CA 1
ATOM 946 C C . LYS A 1 128 ? -19.670 -1.069 43.277 1.00 90.94 128 LYS A C 1
ATOM 948 O O . LYS A 1 128 ? -20.266 -1.131 44.352 1.00 90.94 128 LYS A O 1
ATOM 953 N N . LYS A 1 129 ? -20.105 -0.310 42.262 1.00 90.62 129 LYS A N 1
ATOM 954 C CA . LYS A 1 129 ? -21.340 0.495 42.341 1.00 90.62 129 LYS A CA 1
ATOM 955 C C . LYS A 1 129 ? -22.570 -0.370 42.610 1.00 90.62 129 LYS A C 1
ATOM 957 O O . LYS A 1 129 ? -23.367 -0.050 43.488 1.00 90.62 129 LYS A O 1
ATOM 962 N N . THR A 1 130 ? -22.693 -1.492 41.903 1.00 90.44 130 THR A N 1
ATOM 963 C CA . THR A 1 130 ? -23.818 -2.425 42.071 1.00 90.44 130 THR A CA 1
ATOM 964 C C . THR A 1 130 ? -23.836 -3.029 43.479 1.00 90.44 130 THR A C 1
ATOM 966 O O . THR A 1 130 ? -24.893 -3.128 44.103 1.00 90.44 130 THR A O 1
ATOM 969 N N . GLN A 1 131 ? -22.669 -3.393 44.020 1.00 87.56 131 GLN A N 1
ATOM 970 C CA . GLN A 1 131 ? -22.548 -3.938 45.372 1.00 87.56 131 GLN A CA 1
ATOM 971 C C . GLN A 1 131 ? -22.905 -2.903 46.450 1.00 87.56 131 GLN A C 1
ATOM 973 O O . GLN A 1 131 ? -23.630 -3.228 47.390 1.00 87.56 131 GLN A O 1
ATOM 978 N N . GLN A 1 132 ? -22.446 -1.657 46.305 1.00 87.62 132 GLN A N 1
ATOM 979 C CA . GLN A 1 132 ? -22.793 -0.567 47.224 1.00 87.62 132 GLN A CA 1
ATOM 980 C C . GLN A 1 132 ? -24.296 -0.271 47.212 1.00 87.62 132 GLN A C 1
ATOM 982 O O . GLN A 1 132 ? -24.904 -0.148 48.273 1.00 87.62 132 GLN A O 1
ATOM 987 N N . GLN A 1 133 ? -24.918 -0.243 46.031 1.00 87.31 133 GLN A N 1
ATOM 988 C CA . GLN A 1 133 ? -26.355 -0.005 45.905 1.00 87.31 133 GLN A CA 1
ATOM 989 C C . GLN A 1 133 ? -27.189 -1.126 46.549 1.00 87.31 133 GLN A C 1
ATOM 991 O O . GLN A 1 133 ? -28.212 -0.852 47.175 1.00 87.31 133 GLN A O 1
ATOM 996 N N . ARG A 1 134 ? -26.737 -2.386 46.456 1.00 85.50 134 ARG A N 1
ATOM 997 C CA . ARG A 1 134 ? -27.367 -3.519 47.158 1.00 85.50 134 ARG A CA 1
ATOM 998 C C . ARG A 1 134 ? -27.263 -3.390 48.679 1.00 85.50 134 ARG A C 1
ATOM 1000 O O . ARG A 1 134 ? -28.262 -3.597 49.360 1.00 85.50 134 ARG A O 1
ATOM 1007 N N . ARG A 1 135 ? -26.094 -3.004 49.204 1.00 84.81 135 ARG A N 1
ATOM 1008 C CA . ARG A 1 135 ? -25.894 -2.791 50.651 1.00 84.81 135 ARG A CA 1
ATOM 1009 C C . ARG A 1 135 ? -26.764 -1.656 51.195 1.00 84.81 135 ARG A C 1
ATOM 1011 O O . ARG A 1 135 ? -27.395 -1.827 52.231 1.00 84.81 135 ARG A O 1
ATOM 1018 N N . ALA A 1 136 ? -26.861 -0.541 50.469 1.00 84.12 136 ALA A N 1
ATOM 1019 C CA . ALA A 1 136 ? -27.713 0.583 50.862 1.00 84.12 136 ALA A CA 1
ATOM 1020 C C . ALA A 1 136 ? -29.207 0.201 50.926 1.00 84.12 136 ALA A C 1
ATOM 1022 O O . ALA A 1 136 ? -29.925 0.657 51.814 1.00 84.12 136 ALA A O 1
ATOM 1023 N N . ARG A 1 137 ? -29.674 -0.669 50.016 1.00 80.19 137 ARG A N 1
ATOM 1024 C CA . ARG A 1 137 ? -31.056 -1.183 50.026 1.00 80.19 137 ARG A CA 1
ATOM 1025 C C . ARG A 1 137 ? -31.354 -2.115 51.204 1.00 80.19 137 ARG A C 1
ATOM 1027 O O . ARG A 1 137 ? -32.461 -2.080 51.720 1.00 80.19 137 ARG A O 1
ATOM 1034 N N . GLN A 1 138 ? -30.389 -2.925 51.636 1.00 78.56 138 GLN A N 1
ATOM 1035 C CA . GLN A 1 138 ? -30.574 -3.805 52.799 1.00 78.56 138 GLN A CA 1
ATOM 1036 C C . GLN A 1 138 ? -30.677 -2.998 54.099 1.00 78.56 138 GLN A C 1
ATOM 1038 O O . GLN A 1 138 ? -31.603 -3.194 54.875 1.00 78.56 138 GLN A O 1
ATOM 1043 N N . GLN A 1 139 ? -29.816 -1.992 54.275 1.00 74.88 139 GLN A N 1
ATOM 1044 C CA . GLN A 1 139 ? -29.839 -1.134 55.468 1.00 74.88 139 GLN A CA 1
ATOM 1045 C C . GLN A 1 139 ? -31.128 -0.309 55.609 1.00 74.88 139 GLN A C 1
ATOM 1047 O O . GLN A 1 139 ? -31.542 0.004 56.720 1.00 74.88 139 GLN A O 1
ATOM 1052 N N . THR A 1 140 ? -31.781 0.035 54.496 1.00 69.19 140 THR A N 1
ATOM 1053 C CA . THR A 1 140 ? -33.076 0.735 54.522 1.00 69.19 140 THR A CA 1
ATOM 1054 C C . THR A 1 140 ? -34.252 -0.193 54.826 1.00 69.19 140 THR A C 1
ATOM 1056 O O . THR A 1 140 ? -35.251 0.278 55.362 1.00 69.19 140 THR A O 1
ATOM 1059 N N . GLN A 1 141 ? -34.147 -1.494 54.537 1.00 65.25 141 GLN A N 1
ATOM 1060 C CA . GLN A 1 141 ? -35.164 -2.479 54.922 1.00 65.25 141 GLN A CA 1
ATOM 1061 C C . GLN A 1 141 ? -35.067 -2.871 56.401 1.00 65.25 141 GLN A C 1
ATOM 1063 O O . GLN A 1 141 ? -36.100 -2.957 57.061 1.00 65.25 141 GLN A O 1
ATOM 1068 N N . ASP A 1 142 ? -33.858 -3.014 56.945 1.00 60.06 142 ASP A N 1
ATOM 1069 C CA . ASP A 1 142 ? -33.667 -3.413 58.348 1.00 60.06 142 ASP A CA 1
ATOM 1070 C C . ASP A 1 142 ? -34.007 -2.289 59.353 1.00 60.06 142 ASP A C 1
ATOM 1072 O O . ASP A 1 142 ? -34.290 -2.560 60.517 1.00 60.06 142 ASP A O 1
ATOM 1076 N N . GLY A 1 143 ? -34.035 -1.022 58.919 1.00 55.84 143 GLY A N 1
ATOM 1077 C CA . GLY A 1 143 ? -34.381 0.131 59.766 1.00 55.84 143 GLY A CA 1
ATOM 1078 C C . GLY A 1 143 ? -35.881 0.426 59.918 1.00 55.84 143 GLY A C 1
ATOM 1079 O O . GLY A 1 143 ? -36.251 1.237 60.763 1.00 55.84 143 GLY A O 1
ATOM 1080 N N . ALA A 1 144 ? -36.756 -0.202 59.124 1.00 56.34 144 ALA A N 1
ATOM 1081 C CA . ALA A 1 144 ? -38.204 0.056 59.142 1.00 56.34 144 ALA A CA 1
ATOM 1082 C C . ALA A 1 144 ? -39.009 -0.945 60.002 1.00 56.34 144 ALA A C 1
ATOM 1084 O O . ALA A 1 144 ? -40.234 -0.855 60.069 1.00 56.34 144 ALA A O 1
ATOM 1085 N N . GLY A 1 145 ? -38.339 -1.903 60.649 1.00 50.75 145 GLY A N 1
ATOM 1086 C CA . GLY A 1 145 ? -38.955 -3.042 61.332 1.00 50.75 145 GLY A CA 1
ATOM 1087 C C . GLY A 1 145 ? -38.803 -3.050 62.853 1.00 50.75 145 GLY A C 1
ATOM 1088 O O . GLY A 1 145 ? -38.451 -4.088 63.397 1.00 50.75 145 GLY A O 1
ATOM 1089 N N . THR A 1 146 ? -39.085 -1.946 63.552 1.00 55.81 146 THR A N 1
ATOM 1090 C CA . THR A 1 146 ? -39.271 -1.988 65.017 1.00 55.81 146 THR A CA 1
ATOM 1091 C C . THR A 1 146 ? -40.529 -1.208 65.409 1.00 55.81 146 THR A C 1
ATOM 1093 O O . THR A 1 146 ? -40.450 0.003 65.622 1.00 55.81 146 THR A O 1
ATOM 1096 N N . PRO A 1 147 ? -41.714 -1.845 65.497 1.00 51.91 147 PRO A N 1
ATOM 1097 C CA . PRO A 1 147 ? -42.855 -1.217 66.142 1.00 51.91 147 PRO A CA 1
ATOM 1098 C C . PRO A 1 147 ? -42.571 -1.146 67.644 1.00 51.91 147 PRO A C 1
ATOM 1100 O O . PRO A 1 147 ? -42.402 -2.163 68.318 1.00 51.91 147 PRO A O 1
ATOM 1103 N N . ALA A 1 148 ? -42.471 0.082 68.146 1.00 52.09 148 ALA A N 1
ATOM 1104 C CA . ALA A 1 148 ? -42.370 0.377 69.562 1.00 52.09 148 ALA A CA 1
ATOM 1105 C C . ALA A 1 148 ? -43.588 -0.209 70.293 1.00 52.09 148 ALA A C 1
ATOM 1107 O O . ALA A 1 148 ? -44.720 0.223 70.075 1.00 52.09 148 ALA A O 1
ATOM 1108 N N . ALA A 1 149 ? -43.345 -1.198 71.153 1.00 53.19 149 ALA A N 1
ATOM 1109 C CA . ALA A 1 149 ? -44.298 -1.600 72.172 1.00 53.19 149 ALA A CA 1
ATOM 1110 C C . ALA A 1 149 ? -44.418 -0.439 73.173 1.00 53.19 149 ALA A C 1
ATOM 1112 O O . ALA A 1 149 ? -43.466 -0.122 73.887 1.00 53.19 149 ALA A O 1
ATOM 1113 N N . ALA A 1 150 ? -45.559 0.243 73.132 1.00 48.59 150 ALA A N 1
ATOM 1114 C CA . ALA A 1 150 ? -45.959 1.265 74.092 1.00 48.59 150 ALA A CA 1
ATOM 1115 C C . ALA A 1 150 ? -46.716 0.598 75.269 1.00 48.59 150 ALA A C 1
ATOM 1117 O O . ALA A 1 150 ? -47.206 -0.518 75.088 1.00 48.59 150 ALA A O 1
ATOM 1118 N N . PRO A 1 151 ? -46.740 1.242 76.453 1.00 60.22 151 PRO A N 1
ATOM 1119 C CA . PRO A 1 151 ? -46.793 0.602 77.774 1.00 60.22 151 PRO A CA 1
ATOM 1120 C C . PRO A 1 151 ? -48.130 -0.037 78.162 1.00 60.22 151 PRO A C 1
ATOM 1122 O O . PRO A 1 151 ? -49.187 0.443 77.693 1.00 60.22 151 PRO A O 1
#

Secondary structure (DSSP, 8-state):
--------PPP------PPPPPPP-------SS-EEEEEEEETTEEEEEEETT-EEEEEETTS-EEEEEE----TTPPP----SS-HHHHHHHHHHHHHHHHHHHHTT--SSHHHHHHHHHHHHHHHHHHHHHHHHHHHHHHTT-------

Organism: NCBI:txid1333877

Radius of gyration: 32.68 Å; chains: 1; bounding box: 64×60×98 Å